Protein AF-A0A0C9VQV5-F1 (afdb_monomer_lite)

Radius of gyration: 17.0 Å; chains: 1; bounding box: 29×45×47 Å

Foldseek 3Di:
DVVVVVVVCVVDPPPPPLDDAAPVNLVVQLVVLQVDADDALVSLVVSVVVLCSRVVNCVVVVVDDQQVSLVSLLSSHHPVLNVQLVVVCCVVCVPDDPVGGDRSVSSSVSSNVD

Secondary structure (DSSP, 8-state):
-HHHHHHHHHHTTTTT------HHHHHHHHHHHHTS---SHHHHHHHHHHHHHHHHHHHHTTSS-HHHHHHHHHHTS-HHHHHHHHHHHHHH-TT--TTSPPPHHHHHHHHTT-

pLDDT: mean 91.01, std 10.25, range [48.81, 98.19]

Structure (mmCIF, N/CA/C/O backbone):
data_AF-A0A0C9VQV5-F1
#
_entry.id   AF-A0A0C9VQV5-F1
#
loop_
_atom_site.group_PDB
_atom_site.id
_atom_site.type_symbol
_atom_site.label_atom_id
_atom_site.label_alt_id
_atom_site.label_comp_id
_atom_site.label_asym_id
_atom_site.label_entity_id
_atom_site.label_seq_id
_atom_site.pdbx_PDB_ins_code
_atom_site.Cartn_x
_atom_site.Cartn_y
_atom_site.Cartn_z
_atom_site.occupancy
_atom_site.B_iso_or_equiv
_atom_site.auth_seq_id
_atom_site.auth_comp_id
_atom_site.auth_asym_id
_atom_site.auth_atom_id
_atom_site.pdbx_PDB_model_num
ATOM 1 N N . TRP A 1 1 ? 6.699 14.204 31.762 1.00 72.38 1 TRP A N 1
ATOM 2 C CA . TRP A 1 1 ? 6.208 13.834 30.415 1.00 72.38 1 TRP A CA 1
ATOM 3 C C . TRP A 1 1 ? 4.700 14.035 30.273 1.00 72.38 1 TRP A C 1
ATOM 5 O O . TRP A 1 1 ? 4.295 14.821 29.432 1.00 72.38 1 TRP A O 1
ATOM 15 N N . THR A 1 2 ? 3.864 13.415 31.113 1.00 81.88 2 THR A N 1
ATOM 16 C CA . THR A 1 2 ? 2.389 13.493 31.022 1.00 81.88 2 THR A CA 1
ATOM 17 C C . THR A 1 2 ? 1.826 14.918 31.098 1.00 81.88 2 THR A C 1
ATOM 19 O O . THR A 1 2 ? 1.008 15.283 30.264 1.00 81.88 2 THR A O 1
ATOM 22 N N . GLN A 1 3 ? 2.319 15.750 32.024 1.00 82.62 3 GLN A N 1
ATOM 23 C CA . GLN A 1 3 ? 1.908 17.161 32.143 1.00 82.62 3 GLN A CA 1
ATOM 24 C C . GLN A 1 3 ? 2.305 18.004 30.921 1.00 82.62 3 GLN A C 1
ATOM 26 O O . GLN A 1 3 ? 1.528 18.827 30.459 1.00 82.62 3 GLN A O 1
ATOM 31 N N . PHE A 1 4 ? 3.492 17.758 30.360 1.00 80.88 4 PHE A N 1
ATOM 32 C CA . PHE A 1 4 ? 3.966 18.441 29.153 1.00 80.88 4 PHE A CA 1
ATOM 33 C C . PHE A 1 4 ? 3.115 18.080 27.930 1.00 80.88 4 PHE 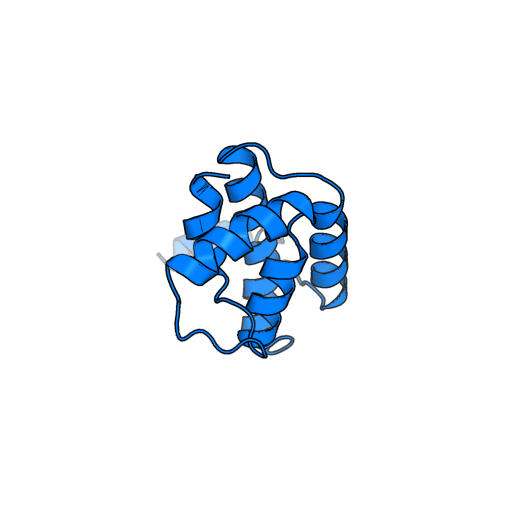A C 1
ATOM 35 O O . PHE A 1 4 ? 2.717 18.955 27.171 1.00 80.88 4 PHE A O 1
ATOM 42 N N . LYS A 1 5 ? 2.785 16.793 27.770 1.00 78.50 5 LYS A N 1
ATOM 43 C CA . LYS A 1 5 ? 1.907 16.326 26.696 1.00 78.50 5 LYS A CA 1
ATOM 44 C C . LYS A 1 5 ? 0.504 16.938 26.807 1.00 78.50 5 LYS A C 1
ATOM 46 O O . LYS A 1 5 ? 0.005 17.438 25.808 1.00 78.50 5 LYS A O 1
ATOM 51 N N . ALA A 1 6 ? -0.076 16.955 28.008 1.00 80.12 6 ALA A N 1
ATOM 52 C CA . ALA A 1 6 ? -1.388 17.554 28.254 1.00 80.12 6 ALA A CA 1
ATOM 53 C C . ALA A 1 6 ? -1.409 19.061 27.938 1.00 80.12 6 ALA A C 1
ATOM 55 O O . ALA A 1 6 ? -2.306 19.513 27.240 1.00 80.12 6 ALA A O 1
ATOM 56 N N . ALA A 1 7 ? -0.381 19.814 28.349 1.00 81.50 7 ALA A N 1
ATOM 57 C CA . ALA A 1 7 ? -0.276 21.248 28.063 1.00 81.50 7 ALA A CA 1
ATOM 58 C C . ALA A 1 7 ? -0.173 21.559 26.556 1.00 81.50 7 ALA A C 1
ATOM 60 O O . ALA A 1 7 ? -0.721 22.555 26.084 1.00 81.50 7 ALA A O 1
ATOM 61 N N . ILE A 1 8 ? 0.505 20.702 25.780 1.00 78.62 8 ILE A N 1
ATOM 62 C CA . ILE A 1 8 ? 0.544 20.822 24.316 1.00 78.62 8 ILE A CA 1
ATOM 63 C C . ILE A 1 8 ? -0.811 20.436 23.701 1.00 78.62 8 ILE A C 1
ATOM 65 O O . ILE A 1 8 ? -1.281 21.129 22.801 1.00 78.62 8 ILE A O 1
ATOM 69 N N . GLU A 1 9 ? -1.447 19.358 24.166 1.00 73.25 9 GLU A N 1
ATOM 70 C CA . GLU A 1 9 ? -2.768 18.929 23.678 1.00 73.25 9 GLU A CA 1
ATOM 71 C C . GLU A 1 9 ? -3.857 19.983 23.936 1.00 73.25 9 GLU A C 1
ATOM 73 O O . GLU A 1 9 ? -4.705 20.199 23.071 1.00 73.25 9 GLU A O 1
ATOM 78 N N . GLU A 1 10 ? -3.783 20.677 25.073 1.00 74.31 10 GLU A N 1
ATOM 79 C CA . GLU A 1 10 ? -4.657 21.791 25.457 1.00 74.31 10 GLU A CA 1
ATOM 80 C C . GLU A 1 10 ? -4.380 23.060 24.632 1.00 74.31 10 GLU A C 1
ATOM 82 O O . GLU A 1 10 ? -5.309 23.686 24.127 1.00 74.31 10 GLU A O 1
ATOM 87 N N . SER A 1 11 ? -3.105 23.408 24.410 1.00 77.50 11 SER A N 1
ATOM 88 C CA . SER A 1 11 ? -2.721 24.594 23.619 1.00 77.50 11 SER A CA 1
ATOM 89 C C . SER A 1 11 ? -3.059 24.470 22.129 1.00 77.50 11 SER A C 1
ATOM 91 O O . SER A 1 11 ? -3.197 25.477 21.436 1.00 77.50 11 SER A O 1
ATOM 93 N N . PHE A 1 12 ? -3.178 23.242 21.619 1.00 66.25 12 PHE A N 1
ATOM 94 C CA . PHE A 1 12 ? -3.530 22.950 20.232 1.00 66.25 12 PHE A CA 1
ATOM 95 C C . PHE A 1 12 ? -4.781 22.072 20.162 1.00 66.25 12 PHE A C 1
ATOM 97 O O . PHE A 1 12 ? -4.764 20.964 19.609 1.00 66.25 12 PHE A O 1
ATOM 104 N N . GLU A 1 13 ? -5.879 22.577 20.722 1.00 48.81 13 GLU A N 1
ATOM 105 C CA . GLU A 1 13 ? -7.170 21.898 20.733 1.00 48.81 13 GLU A CA 1
ATOM 106 C C . GLU A 1 13 ? -7.586 21.496 19.302 1.00 48.81 13 GLU A C 1
ATOM 108 O O . GLU A 1 13 ? -7.859 22.319 18.428 1.00 48.81 13 GLU A O 1
ATOM 113 N N . GLY A 1 14 ? -7.579 20.189 19.024 1.00 56.56 14 GLY A N 1
ATOM 114 C CA . GLY A 1 14 ? -7.880 19.632 17.701 1.00 56.56 14 GLY A CA 1
ATOM 115 C C . GLY A 1 14 ? -6.676 19.211 16.850 1.00 56.56 14 GLY A C 1
ATOM 116 O O . GLY A 1 14 ? -6.868 18.384 15.958 1.00 56.56 14 GLY A O 1
ATOM 117 N N . ALA A 1 15 ? -5.448 19.655 17.145 1.00 58.88 15 ALA A N 1
ATOM 118 C CA . ALA A 1 15 ? -4.247 19.237 16.404 1.00 58.88 15 ALA A CA 1
ATOM 119 C C . ALA A 1 15 ? -3.891 17.755 16.615 1.00 58.88 15 ALA A C 1
ATOM 121 O O . ALA A 1 15 ? -3.258 17.135 15.762 1.00 58.88 15 ALA A O 1
ATOM 122 N N . PHE A 1 16 ? -4.347 17.173 17.727 1.00 58.56 16 PHE A N 1
ATOM 123 C CA . PHE A 1 16 ? -4.113 15.772 18.090 1.00 58.56 16 PHE A CA 1
ATOM 124 C C . PHE A 1 16 ? -5.301 14.851 17.809 1.00 58.56 16 PHE A C 1
ATOM 126 O O . PHE A 1 16 ? -5.268 13.678 18.184 1.00 58.56 16 PHE A O 1
ATOM 133 N N . LYS A 1 17 ? -6.358 15.339 17.144 1.00 65.00 17 LYS A N 1
ATOM 134 C CA . LYS A 1 17 ? -7.453 14.455 16.729 1.00 65.00 17 LYS A CA 1
ATOM 135 C C . LYS A 1 17 ? -6.908 13.483 15.687 1.00 65.00 17 LYS A C 1
ATOM 137 O O . LYS A 1 17 ? -6.546 13.885 14.582 1.00 65.00 17 LYS A O 1
ATOM 142 N N . GLU A 1 18 ? -6.838 12.203 16.053 1.00 69.19 18 GLU A N 1
ATOM 143 C CA . GLU A 1 18 ? -6.436 11.139 15.136 1.00 69.19 18 GLU A CA 1
ATOM 144 C C . GLU A 1 18 ? -7.312 11.226 13.884 1.00 69.19 18 GLU A C 1
ATOM 146 O O . GLU A 1 18 ? -8.545 11.186 13.956 1.00 69.19 18 GLU A O 1
ATOM 151 N N . LYS A 1 19 ? -6.670 11.424 12.729 1.00 77.38 19 LYS A N 1
ATOM 152 C CA . LYS A 1 19 ? -7.382 11.543 11.464 1.00 77.38 19 LYS A CA 1
ATOM 153 C C . LYS A 1 19 ? -8.108 10.228 11.210 1.00 77.38 19 LYS A C 1
ATOM 155 O O . LYS A 1 19 ? -7.480 9.189 11.031 1.00 77.38 19 LYS A O 1
ATOM 160 N N . LYS A 1 20 ? -9.437 10.290 11.205 1.00 88.88 20 LYS A N 1
ATOM 161 C CA . LYS A 1 20 ? -10.276 9.133 10.913 1.00 88.88 20 LYS A CA 1
ATOM 162 C C . LYS A 1 20 ? -10.204 8.844 9.421 1.00 88.88 20 LYS A C 1
ATOM 164 O O . LYS A 1 20 ? -10.459 9.729 8.603 1.00 88.88 20 LYS A O 1
ATOM 169 N N . TYR A 1 21 ? -9.863 7.611 9.076 1.00 94.19 21 TYR A N 1
ATOM 170 C CA . TYR A 1 21 ? -9.867 7.128 7.702 1.00 94.19 21 TYR A CA 1
ATOM 171 C C . TYR A 1 21 ? -10.971 6.099 7.510 1.00 94.19 21 TYR A C 1
ATOM 173 O O . TYR A 1 21 ? -11.359 5.398 8.437 1.00 94.19 21 TYR A O 1
ATOM 181 N N . THR A 1 22 ? -11.472 5.980 6.289 1.00 95.44 22 THR A N 1
ATOM 182 C CA . THR A 1 22 ? -12.418 4.921 5.933 1.00 95.44 22 THR A CA 1
ATOM 183 C C . THR A 1 22 ? -11.757 3.937 4.979 1.00 95.44 22 THR A C 1
ATOM 185 O O . THR A 1 22 ? -10.735 4.239 4.355 1.00 95.44 22 THR A O 1
ATOM 188 N N . ARG A 1 23 ? -12.371 2.762 4.801 1.00 97.25 23 ARG A N 1
ATOM 189 C CA . ARG A 1 23 ? -11.977 1.823 3.739 1.00 97.25 23 ARG A CA 1
ATOM 190 C C . ARG A 1 23 ? -11.972 2.512 2.364 1.00 97.25 23 ARG A C 1
ATOM 192 O O . ARG A 1 23 ? -11.070 2.281 1.566 1.00 97.25 23 ARG A O 1
ATOM 199 N N . GLN A 1 24 ? -12.912 3.430 2.124 1.00 96.50 24 GLN A N 1
ATOM 200 C CA . GLN A 1 24 ? -12.956 4.223 0.895 1.00 96.50 24 GLN A CA 1
ATOM 201 C C . GLN A 1 24 ? -11.739 5.148 0.742 1.00 96.50 24 GLN A C 1
ATOM 203 O O . GLN A 1 24 ? -11.240 5.306 -0.370 1.00 96.50 24 GLN A O 1
ATOM 208 N N . SER A 1 25 ? -11.222 5.727 1.834 1.00 96.19 25 SER A N 1
ATOM 209 C CA . SER A 1 25 ? -9.987 6.523 1.796 1.00 96.19 25 SER A CA 1
ATOM 210 C C . SER A 1 25 ? -8.798 5.702 1.295 1.00 96.19 25 SER A C 1
ATOM 212 O O . SER A 1 25 ? -8.029 6.195 0.473 1.00 96.19 25 SER A O 1
ATOM 214 N N . LEU A 1 26 ? -8.674 4.448 1.747 1.00 98.06 26 LEU A N 1
ATOM 215 C CA . LEU A 1 26 ? -7.638 3.526 1.278 1.00 98.06 26 LEU A CA 1
ATOM 216 C C . LEU A 1 26 ? -7.813 3.194 -0.205 1.00 98.06 26 LEU A C 1
ATOM 218 O O . LEU A 1 26 ? -6.871 3.352 -0.974 1.00 98.06 26 LEU A O 1
ATOM 222 N N . ILE A 1 27 ? -9.025 2.811 -0.620 1.00 97.88 27 ILE A N 1
ATOM 223 C CA . ILE A 1 27 ? -9.328 2.484 -2.022 1.00 97.88 27 ILE A CA 1
ATOM 224 C C . ILE A 1 27 ? -8.979 3.658 -2.942 1.00 97.88 27 ILE A C 1
ATOM 226 O O . ILE A 1 27 ? -8.330 3.463 -3.970 1.00 97.88 27 ILE A O 1
ATOM 230 N N . GLN A 1 28 ? -9.382 4.877 -2.578 1.00 98.12 28 GLN A N 1
ATOM 231 C CA . GLN A 1 28 ? -9.095 6.062 -3.380 1.00 98.12 28 GLN A CA 1
ATOM 232 C C . GLN A 1 28 ? -7.594 6.358 -3.433 1.00 98.12 28 GLN A C 1
ATOM 234 O O . GLN A 1 28 ? -7.071 6.656 -4.504 1.00 98.12 28 GLN A O 1
ATOM 239 N N . TYR A 1 29 ? -6.894 6.245 -2.301 1.00 97.94 29 TYR A N 1
ATOM 240 C CA . TYR A 1 29 ? -5.449 6.449 -2.246 1.00 97.94 29 TYR A CA 1
ATOM 241 C C . TYR A 1 29 ? -4.699 5.443 -3.127 1.00 97.94 29 TYR A C 1
ATOM 243 O O . TYR A 1 29 ? -3.847 5.841 -3.922 1.00 97.94 29 TYR A O 1
ATOM 251 N N . THR A 1 30 ? -5.049 4.157 -3.035 1.00 97.81 30 THR A N 1
ATOM 252 C CA . THR A 1 30 ? -4.501 3.085 -3.874 1.00 97.81 30 THR A CA 1
ATOM 253 C C . THR A 1 30 ? -4.744 3.373 -5.354 1.00 97.81 30 THR A C 1
ATOM 255 O O . THR A 1 30 ? -3.795 3.379 -6.131 1.00 97.81 30 THR A O 1
ATOM 258 N N . ARG A 1 31 ? -5.987 3.684 -5.750 1.00 97.62 31 ARG A N 1
ATOM 259 C CA . ARG A 1 31 ? -6.329 3.974 -7.153 1.00 97.62 31 ARG A CA 1
ATOM 260 C C . ARG A 1 31 ? -5.570 5.175 -7.704 1.00 97.62 31 ARG A C 1
ATOM 262 O O . ARG A 1 31 ? -5.040 5.086 -8.801 1.00 97.62 31 ARG A O 1
ATOM 269 N N . ASN A 1 32 ? -5.489 6.264 -6.941 1.00 97.44 32 ASN A N 1
ATOM 270 C CA . ASN A 1 32 ? -4.798 7.479 -7.372 1.00 97.44 32 ASN A CA 1
ATOM 271 C C . ASN A 1 32 ? -3.291 7.265 -7.561 1.00 97.44 32 ASN A C 1
ATOM 273 O O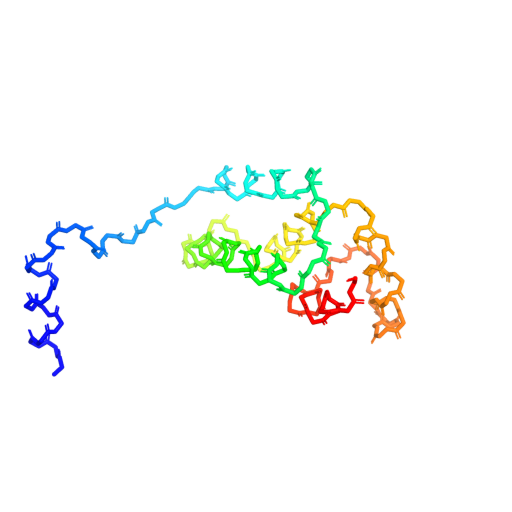 . ASN A 1 32 ? -2.704 7.864 -8.450 1.00 97.44 32 ASN A O 1
ATOM 277 N N . ASN A 1 33 ? -2.649 6.437 -6.733 1.00 97.06 33 ASN A N 1
ATOM 278 C CA . ASN A 1 33 ? -1.222 6.144 -6.908 1.00 97.06 33 ASN A CA 1
ATOM 279 C C . ASN A 1 33 ? -0.977 5.150 -8.049 1.00 97.06 33 ASN A C 1
ATOM 281 O O . ASN A 1 33 ? 0.025 5.258 -8.750 1.00 97.06 33 ASN A O 1
ATOM 285 N N . ALA A 1 34 ? -1.919 4.239 -8.299 1.00 97.38 34 ALA A N 1
ATOM 286 C CA . ALA A 1 34 ? -1.801 3.265 -9.377 1.00 97.38 34 ALA A CA 1
ATOM 287 C C . ALA A 1 34 ? -1.825 3.895 -10.782 1.00 97.38 34 ALA A C 1
ATOM 289 O O . ALA A 1 34 ? -1.411 3.240 -11.735 1.00 97.38 34 ALA A O 1
ATOM 290 N N . THR A 1 35 ? -2.274 5.147 -10.939 1.00 97.19 35 THR A N 1
ATOM 291 C CA . THR A 1 35 ? -2.307 5.825 -12.248 1.00 97.19 35 THR A CA 1
ATOM 292 C C . THR A 1 35 ? -0.949 6.339 -12.711 1.00 97.19 35 THR A C 1
ATOM 294 O O . THR A 1 35 ? -0.786 6.602 -13.898 1.00 97.19 35 THR A O 1
ATOM 297 N N . THR A 1 36 ? 0.020 6.508 -11.806 1.00 94.38 36 THR A N 1
ATOM 298 C CA . THR A 1 36 ? 1.304 7.143 -12.132 1.00 94.38 36 THR A CA 1
ATOM 299 C C . THR A 1 36 ? 2.467 6.258 -11.693 1.00 94.38 36 THR A C 1
ATOM 301 O O . THR A 1 36 ? 2.519 5.840 -10.536 1.00 94.38 36 THR A O 1
ATOM 304 N N . PRO A 1 37 ? 3.446 5.982 -12.571 1.00 95.19 37 PRO A N 1
ATOM 305 C CA . PRO A 1 37 ? 4.628 5.236 -12.172 1.00 95.19 37 PRO A CA 1
ATOM 306 C C . PRO A 1 37 ? 5.434 5.966 -11.087 1.00 95.19 37 PRO A C 1
ATOM 308 O O . PRO A 1 37 ? 5.834 7.112 -11.272 1.00 95.19 37 PRO A O 1
ATOM 311 N N . ILE A 1 38 ? 5.734 5.268 -9.992 1.00 95.12 38 ILE A N 1
ATOM 312 C CA . ILE A 1 38 ? 6.832 5.576 -9.064 1.00 95.12 38 ILE A CA 1
ATOM 313 C C . ILE A 1 38 ? 8.153 5.486 -9.837 1.00 95.12 38 ILE A C 1
ATOM 315 O O . ILE A 1 38 ? 8.434 4.442 -10.422 1.00 95.12 38 ILE A O 1
ATOM 319 N N . ARG A 1 39 ? 8.937 6.572 -9.866 1.00 94.19 39 ARG A N 1
ATOM 320 C CA . ARG A 1 39 ? 10.198 6.655 -10.634 1.00 94.19 39 ARG A CA 1
ATOM 321 C C . ARG A 1 39 ? 11.433 6.820 -9.759 1.00 94.19 39 ARG A C 1
ATOM 323 O O . ARG A 1 39 ? 12.548 6.641 -10.237 1.00 94.19 39 ARG A O 1
ATOM 330 N N . THR A 1 40 ? 11.247 7.225 -8.508 1.00 95.12 40 THR A N 1
ATOM 331 C CA . THR A 1 40 ? 12.341 7.532 -7.587 1.00 95.12 40 THR A CA 1
ATOM 332 C C . THR A 1 40 ? 12.094 6.930 -6.204 1.00 95.12 40 THR A C 1
ATOM 334 O O . THR A 1 40 ? 10.955 6.678 -5.805 1.00 95.12 40 THR A O 1
ATOM 337 N N . ASP A 1 41 ? 13.162 6.762 -5.418 1.00 94.00 41 ASP A N 1
ATOM 338 C CA . ASP A 1 41 ? 13.059 6.373 -4.000 1.00 94.00 41 ASP A CA 1
ATOM 339 C C . ASP A 1 41 ? 12.250 7.402 -3.184 1.00 94.00 41 ASP A C 1
ATOM 341 O O . ASP A 1 41 ? 11.572 7.051 -2.217 1.00 94.00 41 ASP A O 1
ATOM 345 N N . ILE A 1 42 ? 12.266 8.676 -3.595 1.00 95.25 42 ILE A N 1
ATOM 346 C CA . ILE A 1 42 ? 11.466 9.736 -2.971 1.00 95.25 42 ILE A CA 1
ATOM 347 C C . ILE A 1 42 ? 9.973 9.460 -3.176 1.00 95.25 42 ILE A C 1
ATOM 349 O O . ILE A 1 42 ? 9.220 9.492 -2.198 1.00 95.25 42 ILE A O 1
ATOM 353 N N . ASP A 1 43 ? 9.564 9.127 -4.403 1.00 95.88 43 ASP A N 1
ATOM 354 C CA . ASP A 1 43 ? 8.178 8.776 -4.734 1.00 95.88 43 ASP A CA 1
ATOM 355 C C . ASP A 1 43 ? 7.730 7.537 -3.953 1.00 95.88 43 ASP A C 1
ATOM 357 O O . ASP A 1 43 ? 6.661 7.530 -3.341 1.00 95.88 43 ASP A O 1
ATOM 361 N N . LEU A 1 44 ? 8.586 6.511 -3.894 1.00 97.00 44 LEU A N 1
ATOM 362 C CA . LEU A 1 44 ? 8.304 5.272 -3.172 1.00 97.00 44 LEU A CA 1
ATOM 363 C C . LEU A 1 44 ? 8.078 5.522 -1.679 1.00 97.00 44 LEU A C 1
ATOM 365 O O . LEU A 1 44 ? 7.129 5.006 -1.085 1.00 97.00 44 LEU A O 1
ATOM 369 N N . ARG A 1 45 ? 8.937 6.329 -1.048 1.00 96.62 45 ARG A N 1
ATOM 370 C CA . ARG A 1 45 ? 8.781 6.689 0.367 1.00 96.62 45 ARG A CA 1
ATOM 371 C C . ARG A 1 45 ? 7.571 7.583 0.601 1.00 96.62 45 ARG A C 1
ATOM 373 O O . ARG A 1 45 ? 6.940 7.469 1.649 1.00 96.62 45 ARG A O 1
ATOM 380 N N . ALA A 1 46 ? 7.249 8.481 -0.329 1.00 96.81 46 ALA A N 1
ATOM 381 C CA . ALA A 1 46 ? 6.049 9.306 -0.239 1.00 96.81 46 ALA A CA 1
ATOM 382 C C . ALA A 1 46 ? 4.784 8.436 -0.284 1.00 96.81 46 ALA A C 1
ATOM 384 O O . ALA A 1 46 ? 3.918 8.581 0.584 1.00 96.81 46 ALA A O 1
ATOM 385 N N . TYR A 1 47 ? 4.740 7.480 -1.214 1.00 97.56 47 TYR A N 1
ATOM 386 C CA . TYR A 1 47 ? 3.693 6.470 -1.303 1.00 97.56 47 TYR A CA 1
ATOM 387 C C . TYR A 1 47 ? 3.582 5.649 -0.007 1.00 97.56 47 TYR A C 1
ATOM 389 O O . TYR A 1 47 ? 2.518 5.591 0.609 1.00 97.56 47 TYR A O 1
ATOM 397 N N . GLN A 1 48 ? 4.694 5.091 0.481 1.00 97.50 48 GLN A N 1
ATOM 398 C CA . GLN A 1 48 ? 4.709 4.274 1.698 1.00 97.50 48 GLN A CA 1
ATOM 399 C C . GLN A 1 48 ? 4.231 5.043 2.936 1.00 97.50 48 GLN A C 1
ATOM 401 O O . GLN A 1 48 ? 3.444 4.511 3.720 1.00 97.50 48 GLN A O 1
ATOM 406 N N . ARG A 1 49 ? 4.656 6.300 3.116 1.00 97.38 49 ARG A N 1
ATOM 407 C CA . ARG A 1 49 ? 4.215 7.125 4.251 1.00 97.38 49 ARG A CA 1
ATOM 408 C C . ARG A 1 49 ? 2.725 7.436 4.185 1.00 97.38 49 ARG A C 1
ATOM 410 O O . ARG A 1 49 ? 2.047 7.316 5.203 1.00 97.38 49 ARG A O 1
ATOM 417 N N . GLY A 1 50 ? 2.219 7.834 3.016 1.00 96.88 50 GLY A N 1
ATOM 418 C CA . GLY A 1 50 ? 0.801 8.153 2.848 1.00 96.88 50 GLY A CA 1
ATOM 419 C C . GLY A 1 50 ? -0.089 6.924 3.027 1.00 96.88 50 GLY A C 1
ATOM 420 O O . GLY A 1 50 ? -1.086 6.993 3.742 1.00 96.88 50 GLY A O 1
ATOM 421 N N . PHE A 1 51 ? 0.324 5.783 2.476 1.00 97.94 51 PHE A N 1
ATOM 422 C CA . PHE A 1 51 ? -0.361 4.509 2.664 1.00 97.94 51 PHE A CA 1
ATOM 423 C C . PHE A 1 51 ? -0.404 4.101 4.143 1.00 97.94 51 PHE A C 1
ATOM 425 O O . PHE A 1 51 ? -1.482 3.857 4.686 1.00 97.94 51 PHE A O 1
ATOM 432 N N . ASN A 1 52 ? 0.745 4.118 4.829 1.00 96.62 52 ASN A N 1
ATOM 433 C CA . ASN A 1 52 ? 0.836 3.740 6.241 1.00 96.62 52 ASN A CA 1
ATOM 434 C C . ASN A 1 52 ? 0.073 4.687 7.171 1.00 96.62 52 ASN A C 1
ATOM 436 O O . ASN A 1 52 ? -0.450 4.243 8.192 1.00 96.62 52 ASN A O 1
ATOM 440 N N . ALA A 1 53 ? -0.032 5.974 6.829 1.00 95.19 53 ALA A N 1
ATOM 441 C CA . ALA A 1 53 ? -0.866 6.905 7.583 1.00 95.19 53 ALA A CA 1
ATOM 442 C C . ALA A 1 53 ? -2.346 6.479 7.583 1.00 95.19 53 ALA A C 1
ATOM 444 O O . ALA A 1 53 ? -3.023 6.650 8.595 1.00 95.19 53 ALA A O 1
ATOM 445 N N . ILE A 1 54 ? -2.830 5.900 6.479 1.00 96.88 54 ILE A N 1
ATOM 446 C CA . ILE A 1 54 ? -4.204 5.405 6.340 1.00 96.88 54 ILE A CA 1
ATOM 447 C C . ILE A 1 54 ? -4.348 4.035 7.013 1.00 96.88 54 ILE A C 1
ATOM 449 O O . ILE A 1 54 ? -5.217 3.848 7.866 1.00 96.88 54 ILE A O 1
ATOM 453 N N . THR A 1 55 ? -3.502 3.066 6.656 1.00 97.31 55 THR A N 1
ATOM 454 C CA . THR A 1 55 ? -3.678 1.673 7.093 1.00 97.31 55 THR A CA 1
ATOM 455 C C . THR A 1 55 ? -3.416 1.471 8.575 1.00 97.31 55 THR A C 1
ATOM 457 O O . THR A 1 55 ? -4.089 0.645 9.184 1.00 97.31 55 THR A O 1
ATOM 460 N N . LYS A 1 56 ? -2.531 2.264 9.196 1.00 95.81 56 LYS A N 1
ATOM 461 C CA . LYS A 1 56 ? -2.304 2.211 10.648 1.00 95.81 56 LYS A CA 1
ATOM 462 C C . LYS A 1 56 ? -3.595 2.449 11.435 1.00 95.81 56 LYS A C 1
ATOM 464 O O . LYS A 1 56 ? -3.860 1.724 12.389 1.00 95.81 56 LYS A O 1
ATOM 469 N N . TYR A 1 57 ? -4.403 3.427 11.019 1.00 95.31 57 TYR A N 1
ATOM 470 C CA . TYR A 1 57 ? -5.714 3.675 11.620 1.00 95.31 57 TYR A CA 1
ATOM 471 C C . TYR A 1 57 ? -6.681 2.521 11.331 1.00 95.31 57 TYR A C 1
ATOM 473 O O . TYR A 1 57 ? -7.298 1.984 12.245 1.00 95.31 57 TYR A O 1
ATOM 481 N N . LEU A 1 58 ? -6.780 2.092 10.068 1.00 97.06 58 LEU A N 1
ATOM 482 C CA . LEU A 1 58 ? -7.744 1.061 9.670 1.00 97.06 58 LEU A CA 1
ATOM 483 C C . LEU A 1 58 ? -7.478 -0.304 10.325 1.00 97.06 58 LEU A C 1
ATOM 485 O O . LEU A 1 58 ? -8.434 -1.001 10.649 1.00 97.06 58 LEU A O 1
ATOM 489 N N . ILE A 1 59 ? -6.216 -0.680 10.545 1.00 97.31 59 ILE A N 1
ATOM 490 C CA . ILE A 1 59 ? -5.844 -1.918 11.247 1.00 97.31 59 ILE A CA 1
ATOM 491 C C . ILE A 1 59 ? -6.138 -1.800 12.741 1.00 97.31 59 ILE A C 1
ATOM 493 O O . ILE A 1 59 ? -6.734 -2.706 13.320 1.00 97.31 59 ILE A O 1
ATOM 497 N N . LYS A 1 60 ? -5.765 -0.672 13.365 1.00 95.88 60 LYS A N 1
ATOM 498 C CA . LYS A 1 60 ? -6.045 -0.400 14.784 1.00 95.88 60 LYS A CA 1
ATOM 499 C C . LYS A 1 60 ? -7.541 -0.527 15.092 1.00 95.88 60 LYS A C 1
ATOM 501 O O . LYS A 1 60 ? -7.909 -1.161 16.075 1.00 95.88 60 LYS A O 1
ATOM 506 N N . GLU A 1 61 ? -8.385 0.014 14.217 1.00 95.56 61 GLU A N 1
ATOM 507 C CA . GLU A 1 61 ? -9.847 -0.045 14.332 1.00 95.56 61 GLU A CA 1
ATOM 508 C C . GLU A 1 61 ? -10.458 -1.345 13.768 1.00 95.56 61 GLU A C 1
ATOM 510 O O . GLU A 1 61 ? -11.679 -1.478 13.709 1.00 95.56 61 GLU A O 1
ATOM 515 N N . LYS A 1 62 ? -9.634 -2.317 13.343 1.00 97.19 62 LYS A N 1
ATOM 516 C CA . LYS A 1 62 ? -10.052 -3.612 12.766 1.00 97.19 62 LYS A CA 1
ATOM 517 C C . LYS A 1 62 ? -10.977 -3.487 11.544 1.00 97.19 62 LYS A C 1
ATOM 519 O O . LYS A 1 62 ? -11.782 -4.372 11.267 1.00 97.19 62 LYS A O 1
ATOM 524 N N . ILE A 1 63 ? -10.855 -2.390 10.798 1.00 97.25 63 ILE A N 1
ATOM 525 C CA . ILE A 1 63 ? -11.612 -2.121 9.566 1.00 97.25 63 ILE A CA 1
ATOM 526 C C . ILE A 1 63 ? -11.023 -2.897 8.383 1.00 97.25 63 ILE A C 1
ATOM 528 O O . ILE A 1 63 ? -11.760 -3.246 7.458 1.00 97.25 63 ILE A O 1
ATOM 532 N N . ILE A 1 64 ? -9.711 -3.144 8.393 1.00 98.00 64 ILE A N 1
ATOM 533 C CA . ILE A 1 64 ? -9.020 -4.016 7.436 1.00 98.00 64 ILE A CA 1
ATOM 534 C C . ILE A 1 64 ? -8.116 -5.004 8.173 1.00 98.00 64 ILE A C 1
ATOM 536 O O . ILE A 1 64 ? -7.667 -4.741 9.289 1.00 98.00 64 ILE A O 1
ATOM 540 N N . THR A 1 65 ? -7.823 -6.116 7.517 1.00 98.00 65 THR A N 1
ATOM 541 C CA . THR A 1 65 ? -6.826 -7.104 7.943 1.00 98.00 65 THR A CA 1
ATOM 542 C C . THR A 1 65 ? -5.426 -6.764 7.415 1.00 98.00 65 THR A C 1
ATOM 544 O O . THR A 1 65 ? -5.277 -5.960 6.494 1.00 98.00 65 THR A O 1
ATOM 547 N N . GLU A 1 66 ? -4.390 -7.399 7.969 1.00 96.31 66 GLU A N 1
ATOM 548 C CA . GLU A 1 66 ? -3.014 -7.293 7.449 1.00 96.31 66 GLU A CA 1
ATOM 549 C C . GLU A 1 66 ? -2.906 -7.819 6.007 1.00 96.31 66 GLU A C 1
ATOM 551 O O . GLU A 1 66 ? -2.249 -7.217 5.166 1.00 96.31 66 GLU A O 1
ATOM 556 N N . ASP A 1 67 ? -3.637 -8.882 5.676 1.00 96.25 67 ASP A N 1
ATOM 557 C CA . ASP A 1 67 ? -3.666 -9.426 4.316 1.00 96.25 67 ASP A CA 1
ATOM 558 C C . ASP A 1 67 ? -4.379 -8.483 3.319 1.00 96.25 67 ASP A C 1
ATOM 560 O O . ASP A 1 67 ? -3.976 -8.348 2.162 1.00 96.25 67 ASP A O 1
ATOM 564 N N . GLU A 1 68 ? -5.412 -7.752 3.760 1.00 97.44 68 GLU A N 1
ATOM 565 C CA . GLU A 1 68 ? -5.968 -6.647 2.970 1.00 97.44 68 GLU A CA 1
ATOM 566 C C . GLU A 1 68 ? -4.950 -5.505 2.813 1.00 97.44 68 GLU A C 1
ATOM 568 O O . GLU A 1 68 ? -4.837 -4.959 1.716 1.00 97.44 68 GLU A O 1
ATOM 573 N N . GLN A 1 69 ? -4.188 -5.152 3.857 1.00 98.00 69 GLN A N 1
ATOM 574 C CA . GLN A 1 69 ? -3.115 -4.151 3.762 1.00 98.00 69 GLN A CA 1
ATOM 575 C C . GLN A 1 69 ? -2.091 -4.534 2.688 1.00 98.00 69 GLN A C 1
ATOM 577 O O . GLN A 1 69 ? -1.779 -3.705 1.832 1.00 98.00 69 GLN A O 1
ATOM 582 N N . ASP A 1 70 ? -1.609 -5.775 2.711 1.00 97.75 70 ASP A N 1
ATOM 583 C CA . ASP A 1 70 ? -0.656 -6.311 1.737 1.00 97.75 70 ASP A CA 1
ATOM 584 C C . ASP A 1 70 ? -1.203 -6.210 0.306 1.00 97.75 70 ASP A C 1
ATOM 586 O O . ASP A 1 70 ? -0.552 -5.658 -0.589 1.00 97.75 70 ASP A O 1
ATOM 590 N N . ARG A 1 71 ? -2.459 -6.631 0.103 1.00 97.00 71 ARG A N 1
ATOM 591 C CA . ARG A 1 71 ? -3.154 -6.515 -1.187 1.00 97.00 71 ARG A CA 1
ATOM 592 C C . ARG A 1 71 ? -3.270 -5.069 -1.665 1.00 97.00 71 ARG A C 1
ATOM 594 O O . ARG A 1 71 ? -2.932 -4.773 -2.810 1.00 97.00 71 ARG A O 1
ATOM 601 N N . TYR A 1 72 ? -3.737 -4.155 -0.816 1.00 98.19 72 TYR A N 1
ATOM 602 C CA . TYR A 1 72 ? -3.902 -2.747 -1.193 1.00 98.19 72 TYR A CA 1
ATOM 603 C C . TYR A 1 72 ? -2.571 -2.042 -1.454 1.00 98.19 72 TYR A C 1
ATOM 605 O O . TYR A 1 72 ? -2.542 -1.117 -2.271 1.00 98.19 72 TYR A O 1
ATOM 613 N N . PHE A 1 73 ? -1.493 -2.462 -0.786 1.00 98.00 73 PHE A N 1
ATOM 614 C CA . PHE A 1 73 ? -0.160 -1.931 -1.041 1.00 98.00 73 PHE A CA 1
ATOM 615 C C . PHE A 1 73 ? 0.314 -2.353 -2.428 1.00 98.00 73 PHE A C 1
ATOM 617 O O . PHE A 1 73 ? 0.680 -1.507 -3.235 1.00 98.00 73 PHE A O 1
ATOM 624 N N . TRP A 1 74 ? 0.202 -3.645 -2.757 1.00 96.88 74 TRP A N 1
ATOM 625 C CA . TRP A 1 74 ? 0.507 -4.148 -4.097 1.00 96.88 74 TRP A CA 1
ATOM 626 C C . TRP A 1 74 ? -0.278 -3.404 -5.181 1.00 96.88 74 TRP A C 1
ATOM 628 O O . TRP A 1 74 ? 0.312 -2.853 -6.109 1.00 96.88 74 TRP A O 1
ATOM 638 N N . PHE A 1 75 ? -1.604 -3.307 -5.039 1.00 96.44 75 PHE A N 1
ATOM 639 C CA . PHE A 1 75 ? -2.465 -2.655 -6.030 1.00 96.44 75 PHE A CA 1
ATOM 640 C C . PHE A 1 75 ? -2.270 -1.141 -6.150 1.00 96.44 75 PHE A C 1
ATOM 642 O O . PHE A 1 75 ? -2.796 -0.550 -7.089 1.00 96.44 75 PHE A O 1
ATOM 649 N N . GLY A 1 76 ? -1.547 -0.502 -5.225 1.00 97.12 76 GLY A N 1
ATOM 650 C CA . GLY A 1 76 ? -1.272 0.932 -5.297 1.00 97.12 76 GLY A CA 1
ATOM 651 C C . GLY A 1 76 ? -0.119 1.282 -6.230 1.00 97.12 76 GLY A C 1
ATOM 652 O O . GLY A 1 76 ? 0.049 2.450 -6.566 1.00 97.12 76 GLY A O 1
ATOM 653 N N . PHE A 1 77 ? 0.655 0.289 -6.670 1.00 97.12 77 PHE A N 1
ATOM 654 C CA . PHE A 1 77 ? 1.685 0.476 -7.680 1.00 97.12 77 PHE A CA 1
ATOM 655 C C . PHE A 1 77 ? 1.081 0.483 -9.086 1.00 97.12 77 PHE A C 1
ATOM 657 O O . PHE A 1 77 ? 0.259 -0.366 -9.442 1.00 97.12 77 PHE A O 1
ATOM 664 N N . HIS A 1 78 ? 1.580 1.397 -9.920 1.00 97.31 78 HIS A N 1
ATOM 665 C CA . HIS A 1 78 ? 1.359 1.364 -11.364 1.00 97.31 78 HIS A CA 1
ATOM 666 C C . HIS A 1 78 ? 1.709 -0.007 -11.962 1.00 97.31 78 HIS A C 1
ATOM 668 O O . HIS A 1 78 ? 2.626 -0.684 -11.489 1.00 97.31 78 HIS A O 1
ATOM 674 N N . GLU A 1 79 ? 1.004 -0.409 -13.018 1.00 96.56 79 GLU A N 1
ATOM 675 C CA . GLU A 1 79 ? 1.165 -1.723 -13.655 1.00 96.56 79 GLU A CA 1
ATOM 676 C C . GLU A 1 79 ? 2.608 -2.041 -14.071 1.00 96.56 79 GLU A C 1
ATOM 678 O O . GLU A 1 79 ? 3.092 -3.136 -13.796 1.00 96.56 79 GLU A O 1
ATOM 683 N N . ASP A 1 80 ? 3.337 -1.072 -14.628 1.00 95.50 80 ASP A N 1
ATOM 684 C CA . ASP A 1 80 ? 4.742 -1.269 -15.005 1.00 95.50 80 ASP A CA 1
ATOM 685 C C . A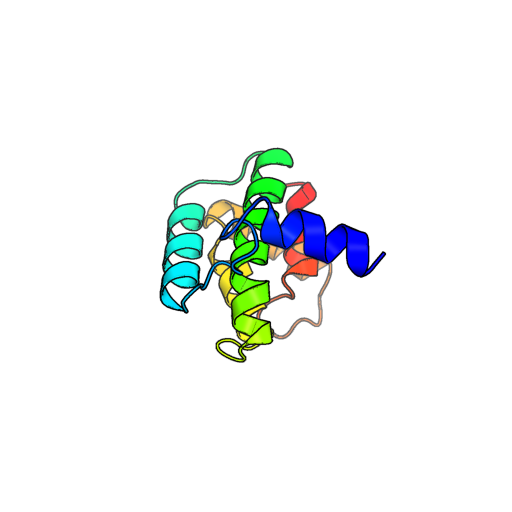SP A 1 80 ? 5.648 -1.526 -13.798 1.00 95.50 80 ASP A C 1
ATOM 687 O O . ASP A 1 80 ? 6.562 -2.350 -13.868 1.00 95.50 80 ASP A O 1
ATOM 691 N N . ASN A 1 81 ? 5.379 -0.859 -12.672 1.00 95.94 81 ASN A N 1
ATOM 692 C CA . ASN A 1 81 ? 6.128 -1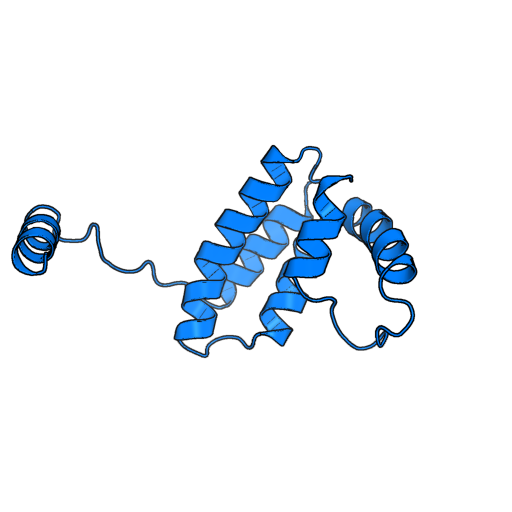.086 -11.440 1.00 95.94 81 ASN A CA 1
ATOM 693 C C . ASN A 1 81 ? 5.810 -2.458 -10.863 1.00 95.94 81 ASN A C 1
ATOM 695 O O . ASN A 1 81 ? 6.727 -3.152 -10.436 1.00 95.94 81 ASN A O 1
ATOM 699 N N . ARG A 1 82 ? 4.537 -2.875 -10.901 1.00 95.62 82 ARG A N 1
ATOM 700 C CA . ARG A 1 82 ? 4.138 -4.224 -10.487 1.00 95.62 82 ARG A CA 1
ATOM 701 C C . ARG A 1 82 ? 4.832 -5.289 -11.323 1.00 95.62 82 ARG A C 1
ATOM 703 O O . ARG A 1 82 ? 5.437 -6.172 -10.738 1.00 95.62 82 ARG A O 1
ATOM 710 N N . ARG A 1 83 ? 4.868 -5.150 -12.652 1.00 94.31 83 ARG A N 1
ATOM 711 C CA . ARG A 1 83 ? 5.563 -6.101 -13.539 1.00 94.31 83 ARG A CA 1
ATOM 712 C C . ARG A 1 83 ? 7.050 -6.245 -13.186 1.00 94.31 83 ARG A C 1
ATOM 714 O O . ARG A 1 83 ? 7.567 -7.355 -13.122 1.00 94.31 83 ARG A O 1
ATOM 721 N N . ARG A 1 84 ? 7.747 -5.130 -12.928 1.00 94.19 84 ARG A N 1
ATOM 722 C CA . ARG A 1 84 ? 9.167 -5.141 -12.516 1.00 94.19 84 ARG A CA 1
ATOM 723 C C . ARG A 1 84 ? 9.371 -5.721 -11.115 1.00 94.19 84 ARG A C 1
ATOM 725 O O . ARG A 1 84 ? 10.374 -6.383 -10.862 1.00 94.19 84 ARG A O 1
ATOM 732 N N . LEU A 1 85 ? 8.454 -5.431 -10.195 1.00 95.00 85 LEU A N 1
ATOM 733 C CA . LEU A 1 85 ? 8.486 -5.951 -8.831 1.00 95.00 85 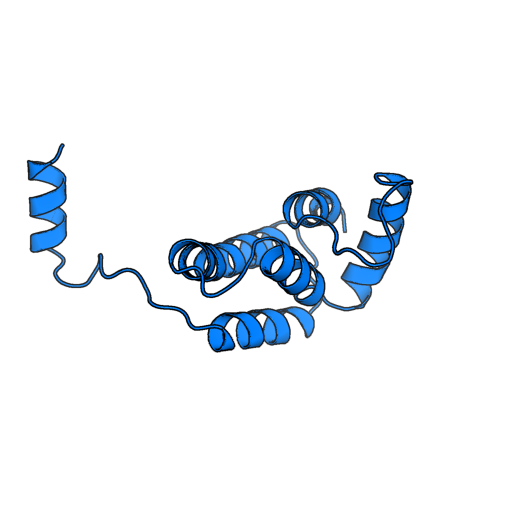LEU A CA 1
ATOM 734 C C . LEU A 1 85 ? 8.231 -7.447 -8.785 1.00 95.00 85 LEU A C 1
ATOM 736 O O . LEU A 1 85 ? 8.937 -8.136 -8.064 1.00 95.00 85 LEU A O 1
ATOM 740 N N . GLU A 1 86 ? 7.255 -7.927 -9.548 1.00 93.75 86 GLU A N 1
ATOM 741 C CA . GLU A 1 86 ? 6.855 -9.331 -9.608 1.00 93.75 86 GLU A CA 1
ATOM 742 C C . GLU A 1 86 ? 8.053 -10.207 -9.972 1.00 93.75 86 GLU A C 1
ATOM 744 O O . GLU A 1 86 ? 8.428 -11.070 -9.190 1.00 93.75 86 GLU A O 1
ATOM 749 N N . GLN A 1 87 ? 8.785 -9.855 -11.035 1.00 92.19 87 GLN A N 1
ATOM 750 C CA . GLN A 1 87 ? 10.017 -10.552 -11.433 1.00 92.19 87 GLN A CA 1
ATOM 751 C C . GLN A 1 87 ? 11.068 -10.626 -10.309 1.00 92.19 87 GLN A C 1
ATOM 753 O O . GLN A 1 87 ? 11.725 -11.650 -10.104 1.00 92.19 87 GLN A O 1
ATOM 758 N N . LYS A 1 88 ? 11.248 -9.530 -9.560 1.00 92.88 88 LYS A N 1
ATOM 759 C CA . LYS A 1 88 ? 12.190 -9.497 -8.431 1.00 92.88 88 LYS A CA 1
ATOM 760 C C . LYS A 1 88 ? 11.696 -10.344 -7.263 1.00 92.88 88 LYS A C 1
ATOM 762 O O . LYS A 1 88 ? 12.488 -11.073 -6.674 1.00 92.88 88 LYS A O 1
ATOM 767 N N . LEU A 1 89 ? 10.414 -10.234 -6.932 1.00 94.25 89 LEU A N 1
ATOM 768 C CA . LEU A 1 89 ? 9.798 -10.913 -5.798 1.00 94.25 89 LEU A CA 1
ATOM 769 C C . LEU A 1 89 ? 9.699 -12.423 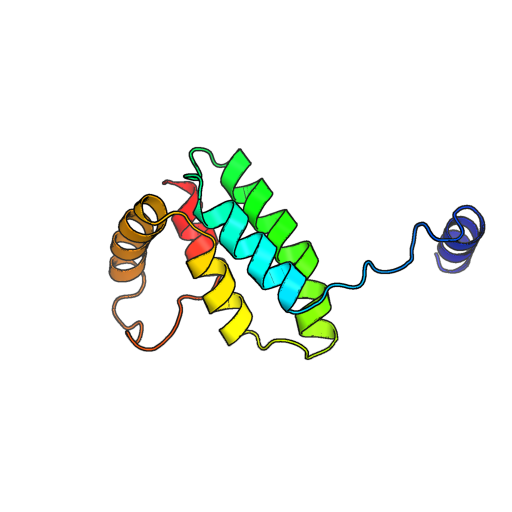-6.024 1.00 94.25 89 LEU A C 1
ATOM 771 O O . LEU A 1 89 ? 9.936 -13.171 -5.084 1.00 94.25 89 LEU A O 1
ATOM 775 N N . GLU A 1 90 ? 9.439 -12.880 -7.249 1.00 93.06 90 GLU A N 1
ATOM 776 C CA . GLU A 1 90 ? 9.513 -14.298 -7.626 1.00 93.06 90 GLU A CA 1
ATOM 777 C C . GLU A 1 90 ? 10.922 -14.864 -7.414 1.00 93.06 90 GLU A C 1
ATOM 779 O O . GLU A 1 90 ? 11.086 -15.962 -6.888 1.00 93.06 90 GLU A O 1
ATOM 784 N N . THR A 1 91 ? 11.955 -14.082 -7.748 1.00 91.44 91 THR A N 1
ATOM 785 C CA . THR A 1 91 ? 13.353 -14.492 -7.551 1.00 91.44 91 THR A CA 1
ATOM 786 C C . THR A 1 91 ? 13.724 -14.563 -6.063 1.00 91.44 91 THR A C 1
ATOM 788 O O . THR A 1 91 ? 14.457 -15.460 -5.651 1.00 91.44 91 THR A O 1
ATOM 791 N N . THR A 1 92 ? 13.247 -13.624 -5.236 1.00 92.12 92 THR A N 1
ATOM 792 C CA . THR A 1 92 ? 13.589 -13.574 -3.801 1.00 92.12 92 THR A CA 1
ATOM 793 C C . THR A 1 92 ? 12.680 -14.421 -2.912 1.00 92.12 92 THR A C 1
ATOM 795 O O . THR A 1 92 ? 13.071 -14.740 -1.789 1.00 92.12 92 THR A O 1
ATOM 798 N N . HIS A 1 93 ? 11.488 -14.782 -3.386 1.00 92.12 93 HIS A N 1
ATOM 799 C CA . HIS A 1 93 ? 10.496 -15.581 -2.665 1.00 92.12 93 HIS A CA 1
ATOM 800 C C . HIS A 1 93 ? 9.971 -16.726 -3.553 1.00 92.12 93 HIS A C 1
ATOM 802 O O . HIS A 1 93 ? 8.793 -16.724 -3.915 1.00 92.12 93 HIS A O 1
ATOM 808 N N . PRO A 1 94 ? 10.817 -17.717 -3.893 1.00 89.38 94 PRO A N 1
ATOM 809 C CA . PRO A 1 94 ? 10.452 -18.783 -4.831 1.00 89.38 94 PRO A CA 1
ATOM 810 C C . PRO A 1 94 ? 9.285 -19.657 -4.343 1.00 89.38 94 PRO A C 1
ATOM 812 O O . PRO A 1 94 ? 8.501 -20.141 -5.151 1.00 89.38 94 PRO A O 1
ATOM 815 N N . ASP A 1 95 ? 9.128 -19.811 -3.025 1.00 92.50 95 ASP A N 1
ATOM 816 C CA . ASP A 1 95 ? 8.056 -20.608 -2.411 1.00 92.50 95 ASP A CA 1
ATOM 817 C C . ASP A 1 95 ? 6.784 -19.787 -2.105 1.00 92.50 95 ASP A C 1
ATOM 819 O O . ASP A 1 95 ? 5.904 -20.236 -1.362 1.00 92.50 95 ASP A O 1
ATOM 823 N N . HIS A 1 96 ? 6.681 -18.551 -2.614 1.00 91.06 96 HIS A N 1
ATOM 824 C CA . HIS A 1 96 ? 5.524 -17.692 -2.359 1.00 91.06 96 HIS A CA 1
ATOM 825 C C . HIS A 1 96 ? 4.261 -18.233 -3.055 1.00 91.06 96 HIS A C 1
ATOM 827 O O . HIS A 1 96 ? 4.266 -18.419 -4.273 1.00 91.06 96 HIS A O 1
ATOM 833 N N . PRO A 1 97 ? 3.145 -18.456 -2.332 1.00 90.31 97 PRO A N 1
ATOM 834 C CA . PRO A 1 97 ? 1.919 -18.957 -2.944 1.00 90.31 97 PRO A CA 1
ATOM 835 C C . PRO A 1 97 ? 1.310 -17.945 -3.932 1.00 90.31 97 PRO A C 1
ATOM 837 O O . PRO A 1 97 ? 1.010 -16.823 -3.519 1.00 90.31 97 PRO A O 1
ATOM 840 N N . PRO A 1 98 ? 0.978 -18.342 -5.178 1.00 84.38 98 PRO A N 1
ATOM 841 C CA . PRO A 1 98 ? 0.388 -17.435 -6.173 1.00 84.38 98 PRO A CA 1
ATOM 842 C C . PRO A 1 98 ? -0.947 -16.803 -5.749 1.00 84.38 98 PRO A C 1
ATOM 844 O O . PRO A 1 98 ? -1.337 -15.749 -6.239 1.00 84.38 98 PRO A O 1
ATOM 847 N N . SER A 1 99 ? -1.677 -17.453 -4.838 1.00 86.62 99 SER A N 1
ATOM 848 C CA . SER A 1 99 ? -2.969 -16.978 -4.333 1.00 86.62 99 SER A CA 1
ATOM 849 C C . SER A 1 99 ? -2.858 -15.933 -3.220 1.00 86.62 99 SER A C 1
ATOM 851 O O . SER A 1 99 ? -3.879 -15.367 -2.823 1.00 86.62 99 SER A O 1
ATOM 853 N N . LYS A 1 100 ? -1.653 -15.679 -2.692 1.00 89.88 100 LYS A N 1
ATOM 854 C CA . LYS A 1 100 ? -1.420 -14.726 -1.603 1.00 89.88 100 LYS A CA 1
ATOM 855 C C . LYS A 1 100 ? -0.741 -13.466 -2.113 1.00 89.88 100 LYS A C 1
ATOM 857 O O . LYS A 1 100 ? 0.108 -13.515 -2.996 1.00 89.88 100 LYS A O 1
ATOM 862 N N . ALA A 1 101 ? -1.080 -12.329 -1.515 1.00 90.88 101 ALA A N 1
ATOM 863 C CA . ALA A 1 101 ? -0.312 -11.114 -1.745 1.00 90.88 101 ALA A CA 1
ATOM 864 C C . ALA A 1 101 ? 1.070 -11.220 -1.094 1.00 90.88 101 ALA A C 1
ATOM 866 O O . ALA A 1 101 ? 1.231 -11.848 -0.046 1.00 90.88 101 ALA A O 1
ATOM 867 N N . TYR A 1 102 ? 2.060 -10.580 -1.711 1.00 95.31 102 TYR A N 1
ATOM 868 C CA . TYR A 1 102 ? 3.342 -10.337 -1.064 1.00 95.31 102 TYR A CA 1
ATOM 869 C C . TYR A 1 102 ? 3.157 -9.388 0.116 1.00 95.31 102 TYR A C 1
ATOM 871 O O . TYR A 1 102 ? 2.380 -8.433 0.032 1.00 95.31 102 TYR A O 1
ATOM 879 N N . LYS A 1 103 ? 3.924 -9.604 1.187 1.00 96.44 103 LYS A N 1
ATOM 880 C CA . LYS A 1 103 ? 3.920 -8.694 2.333 1.00 96.44 103 LYS A CA 1
ATOM 881 C C . LYS A 1 103 ? 4.336 -7.301 1.885 1.00 96.44 103 LYS A C 1
ATOM 883 O O . LYS A 1 103 ? 5.335 -7.146 1.179 1.00 96.44 103 LYS A O 1
ATOM 888 N N . TRP A 1 104 ? 3.636 -6.268 2.346 1.00 96.75 104 TRP A N 1
ATOM 889 C CA . TRP A 1 104 ? 3.903 -4.888 1.934 1.00 96.75 104 TRP A CA 1
ATOM 890 C C . TRP A 1 104 ? 5.354 -4.462 2.215 1.00 96.75 104 TRP A C 1
ATOM 892 O O . TRP A 1 104 ? 5.930 -3.678 1.463 1.00 96.75 104 TRP A O 1
ATOM 902 N N . ILE A 1 105 ? 5.968 -5.006 3.273 1.00 96.38 105 ILE A N 1
ATOM 903 C CA . ILE A 1 105 ? 7.372 -4.761 3.638 1.00 96.38 105 ILE A CA 1
ATOM 904 C C . ILE A 1 105 ? 8.320 -5.292 2.559 1.00 96.38 105 ILE A C 1
ATOM 906 O O . ILE A 1 105 ? 9.267 -4.598 2.182 1.00 96.38 105 ILE A O 1
ATOM 910 N N . ASP A 1 106 ? 8.059 -6.496 2.050 1.00 96.06 106 ASP A N 1
ATOM 911 C CA . ASP A 1 106 ? 8.878 -7.128 1.016 1.00 96.06 106 ASP A CA 1
ATOM 912 C C . ASP A 1 106 ? 8.727 -6.377 -0.312 1.00 96.06 106 ASP A C 1
ATOM 914 O O . ASP A 1 106 ? 9.726 -6.038 -0.951 1.00 96.06 106 ASP A O 1
ATOM 918 N N . VAL A 1 107 ? 7.497 -5.979 -0.659 1.00 96.25 107 VAL A N 1
ATOM 919 C CA . VAL A 1 107 ? 7.211 -5.125 -1.825 1.00 96.25 107 VAL A CA 1
ATOM 920 C C . VAL A 1 107 ? 7.937 -3.779 -1.714 1.00 96.25 107 VAL A C 1
ATOM 922 O O . VAL A 1 107 ? 8.583 -3.339 -2.664 1.00 96.25 107 VAL A O 1
ATOM 925 N N . PHE A 1 108 ? 7.891 -3.125 -0.548 1.00 96.69 108 PHE A N 1
ATOM 926 C CA . PHE A 1 108 ? 8.586 -1.856 -0.315 1.00 96.69 108 PHE A CA 1
ATOM 927 C C . PHE A 1 108 ? 10.106 -2.006 -0.447 1.00 96.69 108 PHE A C 1
ATOM 929 O O . PHE A 1 108 ? 10.763 -1.174 -1.075 1.00 96.69 108 PHE A O 1
ATOM 936 N N . LYS A 1 109 ? 10.674 -3.084 0.105 1.00 95.06 109 LYS A N 1
ATOM 937 C CA . LYS A 1 109 ? 12.108 -3.377 0.015 1.00 95.06 109 LYS A CA 1
ATOM 938 C C . LYS A 1 109 ? 12.544 -3.634 -1.430 1.00 95.06 109 LYS A C 1
ATOM 940 O O . LYS A 1 109 ? 13.555 -3.078 -1.858 1.00 95.06 109 LYS A O 1
ATOM 945 N N . ALA A 1 110 ? 11.779 -4.425 -2.183 1.00 94.25 110 ALA A N 1
ATOM 946 C CA . ALA A 1 110 ? 12.019 -4.670 -3.605 1.00 94.25 110 ALA A CA 1
ATOM 947 C C . ALA A 1 110 ? 11.872 -3.387 -4.447 1.00 94.25 110 ALA A C 1
ATOM 949 O O . ALA A 1 110 ? 12.584 -3.201 -5.441 1.00 94.25 110 ALA A O 1
ATOM 950 N N . GLY A 1 111 ? 11.005 -2.472 -4.002 1.00 91.81 111 GLY A N 1
ATOM 951 C CA . GLY A 1 111 ? 10.708 -1.208 -4.667 1.00 91.81 111 GLY A CA 1
ATOM 952 C C . GLY A 1 111 ? 11.855 -0.209 -4.732 1.00 91.81 111 GLY A C 1
ATOM 953 O O . GLY A 1 111 ? 11.891 0.616 -5.639 1.00 91.81 111 GLY A O 1
ATOM 954 N N . LYS A 1 112 ? 12.826 -0.302 -3.819 1.00 88.00 112 LYS A N 1
ATOM 955 C CA . LYS A 1 112 ? 13.943 0.652 -3.698 1.00 88.00 112 LYS A CA 1
ATOM 956 C C . LYS A 1 112 ? 14.804 0.780 -4.968 1.00 88.00 112 LYS A C 1
ATOM 958 O O . LYS A 1 112 ? 15.529 1.757 -5.119 1.00 88.00 112 LYS A O 1
ATOM 963 N N . TYR A 1 113 ? 14.746 -0.210 -5.858 1.00 73.12 113 TYR A N 1
ATOM 964 C CA . TYR A 1 113 ? 15.600 -0.315 -7.045 1.00 73.12 113 TYR A CA 1
ATOM 965 C C . TYR A 1 113 ? 14.803 -0.426 -8.360 1.00 73.12 113 TYR A C 1
ATOM 967 O O . TYR A 1 113 ? 15.286 -1.070 -9.296 1.00 73.12 113 TYR A O 1
ATOM 975 N N . ILE A 1 114 ? 13.549 0.041 -8.399 1.00 73.50 114 ILE A N 1
ATOM 976 C CA . ILE A 1 114 ? 12.717 0.068 -9.625 1.00 73.50 114 ILE A CA 1
ATOM 977 C C . ILE A 1 114 ? 13.063 1.277 -10.493 1.00 73.50 114 ILE A C 1
ATOM 979 O O . ILE A 1 114 ? 13.365 2.336 -9.903 1.00 73.50 114 ILE A O 1
#

Sequence (114 aa):
WTQFKAAIEESFEGAFKEKKYTRQSLIQYTRNNATTPIRTDIDLRAYQRGFNAITKYLIKEKIITEDEQDRYFWFGFHEDNRRRLEQKLETTHPDHPPSKAYKWIDVFKAGKYI

Organism: Sphaerobolus stellatus (strain SS14) (NCBI:txid990650)